Protein AF-A0A392N7Z5-F1 (afdb_monomer)

Sequence (99 aa):
MDTIEVSNLNRQFLFRQSHVGQSKAKVARDAVLKFRPKINITSYHANVKDPDFNVDFFKQFNVVLNGLDNLDARRHVNRLCLAADVPLVESGTTGFLGQ

Structure (mmCIF, N/CA/C/O backbone):
data_AF-A0A392N7Z5-F1
#
_entry.id   AF-A0A392N7Z5-F1
#
loop_
_atom_site.group_PDB
_atom_site.id
_atom_site.type_symbol
_atom_site.label_atom_id
_atom_site.label_alt_id
_atom_site.label_comp_id
_atom_site.label_asym_id
_atom_site.label_entity_id
_atom_site.label_seq_id
_atom_site.pdbx_PDB_ins_code
_atom_si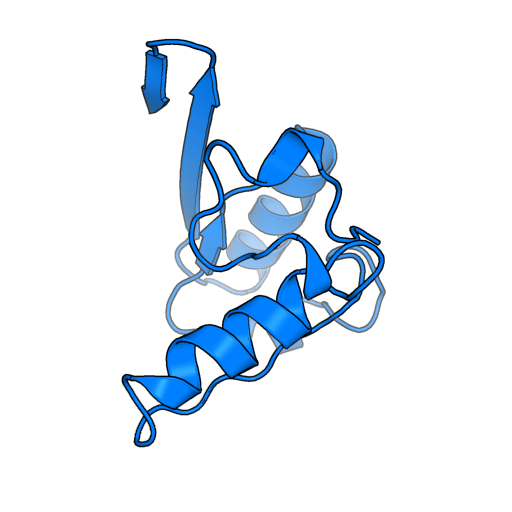te.Cartn_x
_atom_site.Cartn_y
_atom_site.Cartn_z
_atom_site.occupancy
_atom_site.B_iso_or_equiv
_atom_site.auth_seq_id
_atom_site.auth_comp_id
_atom_site.auth_asym_id
_atom_site.auth_atom_id
_atom_site.pdbx_PDB_model_num
ATOM 1 N N . MET A 1 1 ? 10.018 -2.291 8.990 1.00 79.69 1 MET A N 1
ATOM 2 C CA . MET A 1 1 ? 8.676 -2.087 8.403 1.00 79.69 1 MET A CA 1
ATOM 3 C C . MET A 1 1 ? 7.779 -1.391 9.401 1.00 79.69 1 MET A C 1
ATOM 5 O O . MET A 1 1 ? 7.958 -1.592 10.594 1.00 79.69 1 MET A O 1
ATOM 9 N N . ASP A 1 2 ? 6.859 -0.581 8.895 1.00 88.75 2 ASP A N 1
ATOM 10 C CA . ASP A 1 2 ? 6.184 0.474 9.648 1.00 88.75 2 ASP A CA 1
ATOM 11 C C . ASP A 1 2 ? 5.072 -0.044 10.587 1.00 88.75 2 ASP A C 1
ATOM 13 O O . ASP A 1 2 ? 4.236 -0.876 10.214 1.00 88.75 2 ASP A O 1
ATOM 17 N N . THR A 1 3 ? 5.064 0.461 11.818 1.00 95.62 3 THR A N 1
ATOM 18 C CA . THR A 1 3 ? 4.081 0.155 12.868 1.00 95.62 3 THR A CA 1
ATOM 19 C C . THR A 1 3 ? 3.337 1.419 13.263 1.00 95.62 3 THR A C 1
ATOM 21 O O . THR A 1 3 ? 3.835 2.525 13.099 1.00 95.62 3 THR A O 1
ATOM 24 N N . ILE A 1 4 ? 2.125 1.275 13.783 1.00 97.50 4 ILE A N 1
ATOM 25 C CA . ILE A 1 4 ? 1.302 2.424 14.163 1.00 97.50 4 ILE A CA 1
ATOM 26 C C . ILE A 1 4 ? 1.936 3.152 15.350 1.00 97.50 4 ILE A C 1
ATOM 28 O O . ILE A 1 4 ? 2.140 2.564 16.411 1.00 97.50 4 ILE A O 1
ATOM 32 N N . GLU A 1 5 ? 2.157 4.451 15.188 1.00 97.12 5 GLU A N 1
ATOM 33 C CA . GLU A 1 5 ? 2.597 5.362 16.240 1.00 97.12 5 GLU A CA 1
ATOM 34 C C . GLU A 1 5 ? 1.489 6.353 16.610 1.00 97.12 5 GLU A C 1
ATOM 36 O O . GLU A 1 5 ? 0.612 6.676 15.805 1.00 97.12 5 GLU A O 1
ATOM 41 N N . VAL A 1 6 ? 1.565 6.916 17.819 1.00 96.38 6 VAL A N 1
ATOM 42 C CA . VAL A 1 6 ? 0.627 7.956 18.286 1.00 96.38 6 VAL A CA 1
ATOM 43 C C . VAL A 1 6 ? 0.621 9.166 17.342 1.00 96.38 6 VAL A C 1
ATOM 45 O O . VAL A 1 6 ? -0.437 9.711 17.029 1.00 96.38 6 VAL A O 1
ATOM 48 N N . SER A 1 7 ? 1.792 9.530 16.809 1.00 96.50 7 SER A N 1
ATOM 49 C CA . SER A 1 7 ? 1.988 10.626 15.850 1.00 96.50 7 SER A CA 1
ATOM 50 C C . SER A 1 7 ? 1.199 10.455 14.543 1.00 96.50 7 SER A C 1
ATOM 52 O O . SER A 1 7 ? 1.028 11.416 13.792 1.00 96.50 7 SER A O 1
ATOM 54 N N . ASN A 1 8 ? 0.736 9.240 14.232 1.00 96.00 8 ASN A N 1
ATOM 55 C CA . ASN A 1 8 ? -0.017 8.938 13.020 1.00 96.00 8 ASN A CA 1
ATOM 56 C C . ASN A 1 8 ? -1.521 9.208 13.170 1.00 96.00 8 ASN A C 1
ATOM 58 O O . ASN A 1 8 ? -2.209 9.434 12.171 1.00 96.00 8 ASN A O 1
ATOM 62 N N . LEU A 1 9 ? -2.039 9.196 14.400 1.00 96.62 9 LEU A N 1
ATOM 63 C CA . LEU A 1 9 ? -3.479 9.180 14.674 1.00 96.62 9 LEU A CA 1
ATOM 64 C C . LEU A 1 9 ? -4.198 10.480 14.286 1.00 96.62 9 LEU A C 1
ATOM 66 O O . LEU A 1 9 ? -5.410 10.469 14.101 1.00 96.62 9 L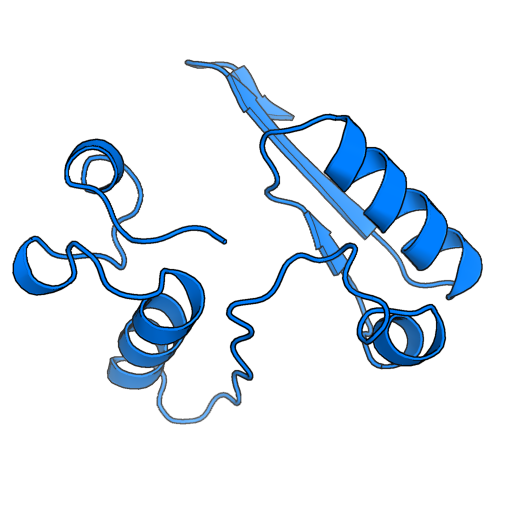EU A O 1
ATOM 70 N N . ASN A 1 10 ? -3.467 11.581 14.103 1.00 96.38 10 ASN A N 1
ATOM 71 C CA . ASN A 1 10 ? -4.033 12.863 13.679 1.00 96.38 10 ASN A CA 1
ATOM 72 C C . ASN A 1 10 ? -4.459 12.901 12.199 1.00 96.38 10 ASN A C 1
ATOM 74 O O . ASN A 1 10 ? -5.194 13.803 11.811 1.00 96.38 10 ASN A O 1
ATOM 78 N N . ARG A 1 11 ? -3.970 11.972 11.363 1.00 96.19 11 ARG A N 1
ATOM 79 C CA . ARG A 1 11 ? -4.206 11.981 9.904 1.00 96.19 11 ARG A CA 1
ATOM 80 C C . ARG A 1 11 ? -4.476 10.609 9.288 1.00 96.19 11 ARG A C 1
ATOM 82 O O . ARG A 1 11 ? -5.053 10.525 8.211 1.00 96.19 11 ARG A O 1
ATOM 89 N N . GLN A 1 12 ? -4.100 9.521 9.960 1.00 96.94 12 GLN A N 1
ATOM 90 C CA . GLN A 1 12 ? -4.323 8.149 9.493 1.00 96.94 12 GLN A CA 1
ATOM 91 C C . GLN A 1 12 ? -5.555 7.556 10.194 1.00 96.94 12 GLN A C 1
ATOM 93 O O . GLN A 1 12 ? -5.456 6.738 11.107 1.00 96.94 12 GLN A O 1
ATOM 98 N N . PHE A 1 13 ? -6.739 8.006 9.771 1.00 97.19 13 PHE A N 1
ATOM 99 C CA . PHE A 1 13 ? -8.023 7.805 10.464 1.00 97.19 13 PHE A CA 1
ATOM 100 C C . PHE A 1 13 ? -8.481 6.341 10.624 1.00 97.19 13 PHE A C 1
ATOM 102 O O . PHE A 1 13 ? -9.403 6.065 11.397 1.00 97.19 13 PHE A O 1
ATOM 109 N N . LEU A 1 14 ? -7.860 5.390 9.918 1.00 97.44 14 LEU A N 1
ATOM 110 C CA . LEU A 1 14 ? -8.117 3.955 10.092 1.00 97.44 14 LEU A CA 1
ATOM 111 C C . LEU A 1 14 ? -7.572 3.418 11.427 1.00 97.44 14 LEU A C 1
ATOM 113 O O . LEU A 1 14 ? -7.970 2.342 11.874 1.00 97.44 14 LEU A O 1
ATOM 117 N N . PHE A 1 15 ? -6.680 4.159 12.087 1.00 98.00 15 PHE A N 1
ATOM 118 C CA . PHE A 1 15 ? -5.998 3.719 13.299 1.00 98.00 15 PHE A CA 1
ATOM 119 C C . PHE A 1 15 ? -6.626 4.304 14.571 1.00 98.00 15 PHE A C 1
ATOM 121 O O . PHE A 1 15 ? -7.367 5.288 14.548 1.00 98.00 15 PHE A O 1
ATOM 128 N N . ARG A 1 16 ? -6.389 3.638 15.703 1.00 97.69 16 ARG A N 1
ATOM 129 C CA . ARG A 1 16 ? -6.877 4.011 17.039 1.00 97.69 16 ARG A CA 1
ATOM 130 C C . ARG A 1 16 ? -5.726 3.877 18.026 1.00 97.69 16 ARG A C 1
ATOM 132 O O . ARG A 1 16 ? -4.772 3.155 17.747 1.00 97.69 16 ARG A O 1
ATOM 139 N N . GLN A 1 17 ? -5.852 4.502 19.194 1.00 97.25 17 GLN A N 1
ATOM 140 C CA . GLN A 1 17 ? -4.843 4.411 20.254 1.00 97.25 17 GLN A CA 1
ATOM 141 C C . GLN A 1 17 ? -4.538 2.956 20.650 1.00 97.25 17 GLN A C 1
ATOM 143 O O . GLN A 1 17 ? -3.385 2.606 20.872 1.00 97.25 17 GLN A O 1
ATOM 148 N N . SER A 1 18 ? -5.549 2.083 20.660 1.00 97.62 18 SER A N 1
ATOM 149 C CA . SER A 1 18 ? -5.391 0.650 20.949 1.00 97.62 18 SER A CA 1
ATOM 150 C C . SER A 1 18 ? -4.596 -0.128 19.891 1.00 97.62 18 SER A C 1
ATOM 152 O O . SER A 1 18 ? -4.210 -1.268 20.135 1.00 97.62 18 SER A O 1
ATOM 154 N N . HIS A 1 19 ? -4.365 0.453 18.711 1.00 98.12 19 HIS A N 1
ATOM 155 C CA . HIS A 1 19 ? -3.614 -0.178 17.627 1.00 98.12 19 HIS A CA 1
ATOM 156 C C . HIS A 1 19 ? -2.123 0.195 17.626 1.00 98.12 19 HIS A C 1
ATOM 158 O O . HIS A 1 19 ? -1.386 -0.310 16.784 1.00 98.12 19 HIS A O 1
ATOM 164 N N . VAL A 1 20 ? -1.664 1.069 18.528 1.00 97.69 20 VAL A N 1
ATOM 165 C CA . VAL A 1 20 ? -0.253 1.486 18.603 1.00 97.69 20 VAL A CA 1
ATOM 166 C C . VAL A 1 20 ? 0.663 0.266 18.776 1.00 97.69 20 VAL A C 1
ATOM 168 O O . VAL A 1 20 ? 0.364 -0.643 19.546 1.00 97.69 20 VAL A O 1
ATOM 171 N N . GLY A 1 21 ? 1.758 0.229 18.013 1.00 97.19 21 GLY A N 1
ATOM 172 C CA . GLY A 1 21 ? 2.700 -0.895 17.942 1.00 97.19 21 GLY A CA 1
ATOM 173 C C . GLY A 1 21 ? 2.292 -2.019 16.981 1.00 97.19 21 GLY A C 1
ATOM 174 O O . GLY A 1 21 ? 3.112 -2.877 16.664 1.00 97.19 21 GLY A O 1
ATOM 175 N N . GLN A 1 22 ? 1.059 -2.020 16.467 1.00 97.81 22 GLN A N 1
ATOM 176 C CA . GLN A 1 22 ? 0.615 -3.017 15.491 1.00 97.81 22 GLN A CA 1
ATOM 177 C C . GLN A 1 22 ? 0.990 -2.624 14.055 1.00 97.81 22 GLN A C 1
ATOM 179 O O . GLN A 1 22 ? 1.267 -1.465 13.741 1.00 97.81 22 GLN A O 1
ATOM 184 N N . SER A 1 23 ? 0.961 -3.608 13.157 1.00 97.94 23 SER A N 1
ATOM 185 C CA . SER A 1 23 ? 1.152 -3.421 11.716 1.00 97.94 23 SER A CA 1
ATOM 186 C C . SER A 1 23 ? 0.132 -2.452 11.117 1.00 97.94 23 SER A C 1
ATOM 188 O O . SER A 1 23 ? -1.073 -2.712 11.183 1.00 97.94 23 SER A O 1
ATOM 190 N N . LYS A 1 24 ? 0.602 -1.400 10.431 1.00 97.62 24 LYS A N 1
ATOM 191 C CA . LYS A 1 24 ? -0.282 -0.500 9.667 1.00 97.62 24 LYS A CA 1
ATOM 192 C C . LYS A 1 24 ? -1.080 -1.262 8.613 1.00 97.62 24 LYS A C 1
ATOM 194 O O . LYS A 1 24 ? -2.292 -1.089 8.527 1.00 97.62 24 LYS A O 1
ATOM 199 N N . ALA A 1 25 ? -0.419 -2.140 7.857 1.00 97.62 25 ALA A N 1
ATOM 200 C CA . ALA A 1 25 ? -1.041 -2.897 6.774 1.00 97.62 25 ALA A CA 1
ATOM 201 C C . ALA A 1 25 ? -2.158 -3.824 7.283 1.00 97.62 25 ALA A C 1
ATOM 203 O O . ALA A 1 25 ? -3.268 -3.810 6.749 1.00 97.62 25 ALA A O 1
ATOM 204 N N . LYS A 1 26 ? -1.890 -4.592 8.349 1.00 97.69 26 LYS A N 1
ATOM 205 C CA . LYS A 1 26 ? -2.874 -5.524 8.921 1.00 97.69 26 LYS A CA 1
ATOM 206 C C . LYS A 1 26 ? -4.068 -4.787 9.526 1.00 97.69 26 LYS A C 1
ATOM 208 O O . LYS A 1 26 ? -5.211 -5.131 9.242 1.00 97.69 26 LYS A O 1
ATOM 213 N N . VAL A 1 27 ? -3.815 -3.746 10.321 1.00 98.12 27 VAL A N 1
ATOM 214 C CA . VAL A 1 27 ? -4.888 -2.979 10.968 1.00 98.12 27 VAL A CA 1
ATOM 215 C C . VAL A 1 27 ? -5.714 -2.208 9.941 1.00 98.12 27 VAL A C 1
ATOM 217 O O . VAL A 1 27 ? -6.931 -2.148 10.084 1.00 98.12 27 VAL A O 1
ATOM 220 N N . ALA A 1 28 ? -5.098 -1.654 8.891 1.00 97.81 28 ALA A N 1
ATOM 221 C CA . ALA A 1 28 ? -5.830 -0.980 7.819 1.00 97.81 28 ALA A CA 1
ATOM 222 C C . ALA A 1 28 ? -6.794 -1.945 7.118 1.00 97.81 28 ALA A C 1
ATOM 224 O O . ALA A 1 28 ? -7.973 -1.627 6.973 1.00 97.81 28 ALA A O 1
ATOM 225 N N . ARG A 1 29 ? -6.325 -3.150 6.764 1.00 97.75 29 ARG A N 1
ATOM 226 C CA . ARG A 1 29 ? -7.174 -4.221 6.227 1.00 97.75 29 ARG A CA 1
ATOM 227 C C . ARG A 1 29 ? -8.345 -4.521 7.160 1.00 97.75 29 ARG A C 1
ATOM 229 O O . ARG A 1 29 ? -9.495 -4.466 6.734 1.00 97.75 29 ARG A O 1
ATOM 236 N N . ASP A 1 30 ? -8.057 -4.816 8.426 1.00 97.50 30 ASP A N 1
ATOM 237 C CA . ASP A 1 30 ? -9.076 -5.216 9.400 1.00 97.50 30 ASP A CA 1
ATOM 238 C C . ASP A 1 30 ? -10.088 -4.083 9.652 1.00 97.50 30 ASP A C 1
ATOM 240 O O . ASP A 1 30 ? -11.283 -4.334 9.806 1.00 97.50 30 ASP A O 1
ATOM 244 N N . ALA A 1 31 ? -9.639 -2.824 9.647 1.00 97.69 31 ALA A N 1
ATOM 245 C CA . ALA A 1 31 ? -10.506 -1.657 9.756 1.00 97.69 31 ALA A CA 1
ATOM 246 C C . ALA A 1 31 ? -11.445 -1.529 8.551 1.00 97.69 31 ALA A C 1
ATOM 248 O O . ALA A 1 31 ? -12.637 -1.303 8.747 1.00 97.69 31 ALA A O 1
ATOM 249 N N . VAL A 1 32 ? -10.938 -1.711 7.327 1.00 97.81 32 VAL A N 1
ATOM 250 C CA . VAL A 1 32 ? -11.751 -1.630 6.105 1.00 97.81 32 VAL A CA 1
ATOM 251 C C . VAL A 1 32 ? -12.771 -2.768 6.031 1.00 97.81 32 VAL A C 1
ATOM 253 O O . VAL A 1 32 ? -13.948 -2.522 5.756 1.00 97.81 32 VAL A O 1
ATOM 256 N N . LEU A 1 33 ? -12.366 -4.000 6.347 1.00 97.94 33 LEU A N 1
ATOM 257 C CA . LEU A 1 33 ? -13.255 -5.164 6.297 1.00 97.94 33 LEU A CA 1
ATOM 258 C C . LEU A 1 33 ? -14.426 -5.075 7.289 1.00 97.94 33 LEU A C 1
ATOM 260 O O . LEU A 1 33 ? -15.485 -5.638 7.018 1.00 97.94 33 LEU A O 1
ATOM 264 N N . LYS A 1 34 ? -14.294 -4.316 8.388 1.00 96.50 34 LYS A N 1
ATOM 265 C CA . LYS A 1 34 ? -15.407 -4.067 9.325 1.00 96.50 34 LYS A CA 1
ATOM 266 C C . LYS A 1 34 ? -16.590 -3.348 8.677 1.00 96.50 34 LYS A C 1
ATOM 268 O O . LYS A 1 34 ? -17.726 -3.637 9.035 1.00 96.50 34 LYS A O 1
ATOM 273 N N . PHE A 1 35 ? -16.347 -2.417 7.752 1.00 95.50 35 PHE A N 1
ATOM 274 C CA . PHE A 1 35 ? -17.419 -1.657 7.092 1.00 95.50 35 PHE A CA 1
ATOM 275 C C . PHE A 1 35 ? -17.630 -2.040 5.618 1.00 95.50 35 PHE A C 1
ATOM 277 O O . PHE A 1 35 ? -18.671 -1.719 5.042 1.00 95.50 35 PHE A O 1
ATOM 284 N N . ARG A 1 36 ? -16.695 -2.772 4.998 1.00 96.81 36 ARG A N 1
ATOM 285 C CA . ARG A 1 36 ? -16.849 -3.404 3.675 1.00 96.81 36 ARG A CA 1
ATOM 286 C C . ARG A 1 36 ? -16.401 -4.874 3.724 1.00 96.81 36 ARG A C 1
ATOM 288 O O . ARG A 1 36 ? -15.313 -5.189 3.264 1.00 96.81 36 ARG A O 1
ATOM 295 N N . PRO A 1 37 ? -17.240 -5.806 4.206 1.00 95.88 37 PRO A N 1
ATOM 296 C CA . PRO A 1 37 ? -16.831 -7.203 4.395 1.00 95.88 37 PRO A CA 1
ATOM 297 C C . PRO A 1 37 ? -16.714 -8.021 3.098 1.00 95.88 37 PRO A C 1
ATOM 299 O O . PRO A 1 37 ? -16.148 -9.106 3.111 1.00 95.88 37 PRO A O 1
ATOM 302 N N . LYS A 1 38 ? -17.271 -7.539 1.978 1.00 97.50 38 LYS A N 1
ATOM 303 C CA . LYS A 1 38 ? -17.340 -8.289 0.708 1.00 97.50 38 LYS A CA 1
ATOM 304 C C . LYS A 1 38 ? -16.133 -8.092 -0.217 1.00 97.50 38 LYS A C 1
ATOM 306 O O . LYS A 1 38 ? -16.098 -8.704 -1.279 1.00 97.50 38 LYS A O 1
ATOM 311 N N . ILE A 1 39 ? -15.195 -7.212 0.129 1.00 97.38 39 ILE A N 1
ATOM 312 C CA . ILE A 1 39 ? -13.999 -6.980 -0.692 1.00 97.38 39 ILE A CA 1
ATOM 313 C C . ILE A 1 39 ? -12.854 -7.874 -0.223 1.00 97.38 39 ILE A C 1
ATOM 315 O O . ILE A 1 39 ? -12.784 -8.237 0.949 1.00 97.38 39 ILE A O 1
ATOM 319 N N . ASN A 1 40 ? -11.946 -8.203 -1.136 1.00 97.19 40 ASN A N 1
ATOM 320 C CA . ASN A 1 40 ? -10.750 -8.969 -0.816 1.00 97.19 40 ASN A CA 1
ATOM 321 C C . ASN A 1 40 ? -9.556 -8.027 -0.631 1.00 97.19 40 ASN A C 1
ATOM 323 O O . ASN A 1 40 ? -9.298 -7.186 -1.490 1.00 97.19 40 ASN A O 1
ATOM 327 N N . ILE A 1 41 ? -8.830 -8.165 0.479 1.00 97.81 41 ILE A N 1
ATOM 328 C CA . ILE A 1 41 ? -7.644 -7.356 0.773 1.00 97.81 41 ILE A CA 1
ATOM 329 C C . ILE A 1 41 ? -6.542 -8.267 1.314 1.00 97.81 41 ILE A C 1
ATOM 331 O O . ILE A 1 41 ? -6.662 -8.824 2.409 1.00 97.81 41 ILE A O 1
ATOM 335 N N . THR A 1 42 ? -5.427 -8.328 0.591 1.00 97.75 42 THR A N 1
ATOM 336 C CA . THR A 1 42 ? -4.189 -8.962 1.056 1.00 97.75 42 THR A CA 1
ATOM 337 C C . THR A 1 42 ? -3.245 -7.889 1.587 1.00 97.75 42 THR A C 1
ATOM 339 O O . THR A 1 42 ? -2.827 -7.000 0.851 1.00 97.75 42 THR A O 1
ATOM 342 N N . SER A 1 43 ? -2.923 -7.945 2.880 1.00 97.00 43 SER A N 1
ATOM 343 C CA . SER A 1 43 ? -2.018 -6.993 3.534 1.00 97.00 43 SER A CA 1
ATOM 344 C C . SER A 1 43 ? -0.624 -7.588 3.706 1.00 97.00 43 SER A C 1
ATOM 346 O O . SER A 1 43 ? -0.503 -8.666 4.288 1.00 97.00 43 SER A O 1
ATOM 348 N N . TYR A 1 44 ? 0.413 -6.844 3.326 1.00 96.69 44 TYR A N 1
ATOM 349 C CA . TYR A 1 44 ? 1.809 -7.229 3.536 1.00 96.69 44 TYR A CA 1
ATOM 350 C C . TYR A 1 44 ? 2.472 -6.301 4.560 1.00 96.69 44 TYR A C 1
ATOM 352 O O . TYR A 1 44 ? 2.488 -5.084 4.390 1.00 96.69 44 TYR A O 1
ATOM 360 N N . HIS A 1 45 ? 3.033 -6.868 5.634 1.00 95.81 45 HIS A N 1
ATOM 361 C CA . HIS A 1 45 ? 3.960 -6.157 6.528 1.00 95.81 45 HIS A CA 1
ATOM 362 C C . HIS A 1 45 ? 5.388 -6.489 6.099 1.00 95.81 45 HIS A C 1
ATOM 364 O O . HIS A 1 45 ? 6.091 -7.231 6.774 1.00 95.81 45 HIS A O 1
ATOM 370 N N . ALA A 1 46 ? 5.790 -5.982 4.941 1.00 94.56 46 ALA A N 1
ATOM 371 C CA . ALA A 1 46 ? 7.094 -6.244 4.345 1.00 94.56 46 ALA A CA 1
ATOM 372 C C . ALA A 1 46 ? 7.573 -5.027 3.540 1.00 94.56 46 ALA A C 1
ATOM 374 O O . ALA A 1 46 ? 6.772 -4.172 3.158 1.00 94.56 46 ALA A O 1
ATOM 375 N N . ASN A 1 47 ? 8.882 -4.904 3.347 1.00 94.81 47 ASN A N 1
ATOM 376 C CA . ASN A 1 47 ? 9.439 -3.794 2.590 1.00 94.81 47 ASN A CA 1
ATOM 377 C C . ASN A 1 47 ? 9.239 -4.085 1.103 1.00 94.81 47 ASN A C 1
ATOM 379 O O . ASN A 1 47 ? 9.553 -5.173 0.650 1.00 94.81 47 ASN A O 1
ATOM 383 N N . VAL A 1 48 ? 8.771 -3.114 0.318 1.00 94.69 48 VAL A N 1
ATOM 384 C CA . VAL A 1 48 ? 8.555 -3.304 -1.130 1.00 94.69 48 VAL A CA 1
ATOM 385 C C . VAL A 1 48 ? 9.836 -3.669 -1.895 1.00 94.69 48 VAL A C 1
ATOM 387 O O . VAL A 1 48 ? 9.762 -4.119 -3.026 1.00 94.69 48 VAL A O 1
ATOM 390 N N . LYS A 1 49 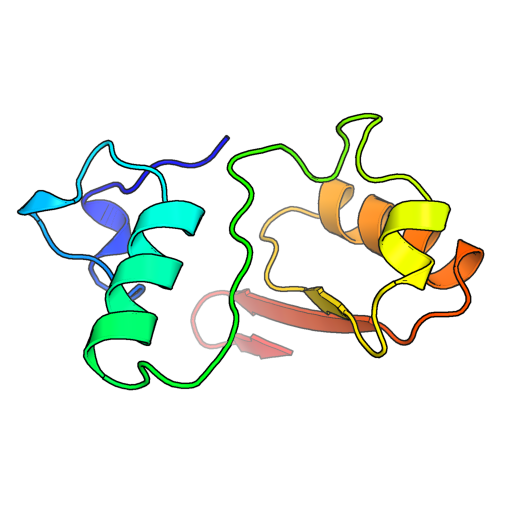? 11.009 -3.475 -1.279 1.00 94.50 49 LYS A N 1
ATOM 391 C CA . LYS A 1 49 ? 12.315 -3.885 -1.816 1.00 94.50 49 LYS A CA 1
ATOM 392 C C . LYS A 1 49 ? 12.705 -5.322 -1.477 1.00 94.50 49 LYS A C 1
ATOM 394 O O . LYS A 1 49 ? 13.781 -5.755 -1.886 1.00 94.50 49 LYS A O 1
ATOM 399 N N . ASP A 1 50 ? 11.893 -6.025 -0.694 1.00 96.00 50 ASP A N 1
ATOM 400 C CA . ASP A 1 50 ? 12.144 -7.425 -0.381 1.00 96.00 50 ASP A CA 1
ATOM 401 C C . ASP A 1 50 ? 12.055 -8.255 -1.681 1.00 96.00 50 ASP A C 1
ATOM 403 O O . ASP A 1 50 ? 11.212 -7.958 -2.533 1.00 96.00 50 ASP A O 1
ATOM 407 N N . PRO A 1 51 ? 12.902 -9.288 -1.865 1.00 94.19 51 PRO A N 1
ATOM 408 C CA . PRO A 1 51 ? 12.990 -10.042 -3.125 1.00 94.19 51 PRO A CA 1
ATOM 409 C C . PRO A 1 51 ? 11.678 -10.689 -3.591 1.00 94.19 51 PRO A C 1
ATOM 411 O O . PRO A 1 51 ? 11.517 -10.967 -4.781 1.00 94.19 51 PRO A O 1
ATOM 414 N N . ASP A 1 52 ? 10.747 -10.912 -2.664 1.00 95.00 52 ASP A N 1
ATOM 415 C CA . ASP A 1 52 ? 9.421 -11.467 -2.938 1.00 95.00 52 ASP A CA 1
ATOM 416 C C . ASP A 1 52 ? 8.557 -10.522 -3.798 1.00 95.00 52 ASP A C 1
ATOM 418 O O . ASP A 1 52 ? 7.689 -10.979 -4.541 1.00 95.00 52 ASP A O 1
ATOM 422 N N . PHE A 1 53 ? 8.815 -9.208 -3.761 1.00 96.81 53 PHE A N 1
ATOM 423 C CA . PHE A 1 53 ? 8.100 -8.190 -4.541 1.00 96.81 53 PHE A CA 1
ATOM 424 C C . PHE A 1 53 ? 8.811 -7.882 -5.861 1.00 96.81 53 PHE A C 1
ATOM 426 O O . PHE A 1 53 ? 9.177 -6.747 -6.163 1.00 96.81 53 PHE A O 1
ATOM 433 N N . ASN A 1 54 ? 9.030 -8.920 -6.657 1.00 97.19 54 ASN A N 1
ATOM 434 C CA . ASN A 1 54 ? 9.691 -8.822 -7.955 1.00 97.19 54 ASN A CA 1
ATOM 435 C C . ASN A 1 54 ? 8.719 -8.444 -9.094 1.00 97.19 54 ASN A C 1
ATOM 437 O O . ASN A 1 54 ? 7.528 -8.224 -8.892 1.00 97.19 54 ASN A O 1
ATOM 441 N N . VAL A 1 55 ? 9.223 -8.382 -10.329 1.00 97.88 55 VAL A N 1
ATOM 442 C CA . VAL A 1 55 ? 8.425 -8.021 -11.516 1.00 97.88 55 VAL A CA 1
ATOM 443 C C . VAL A 1 55 ? 7.190 -8.914 -11.691 1.00 97.88 55 VAL A C 1
ATOM 445 O O . VAL A 1 55 ? 6.126 -8.413 -12.048 1.00 97.88 55 VAL A O 1
ATOM 448 N N . ASP A 1 56 ? 7.294 -10.214 -11.413 1.00 98.25 56 ASP A N 1
ATOM 449 C CA . ASP A 1 56 ? 6.170 -11.138 -11.583 1.00 98.25 56 ASP A CA 1
ATOM 450 C C . ASP A 1 56 ? 5.087 -10.939 -10.520 1.00 98.25 56 ASP A C 1
ATOM 452 O O . ASP A 1 56 ? 3.908 -11.111 -10.824 1.00 98.25 56 ASP A O 1
ATOM 456 N N . PHE A 1 57 ? 5.453 -10.487 -9.317 1.00 98.25 57 PHE A N 1
ATOM 457 C CA . PHE A 1 57 ? 4.483 -9.994 -8.339 1.00 98.25 57 PHE A CA 1
ATOM 458 C C . PHE A 1 57 ? 3.733 -8.772 -8.885 1.00 98.25 57 PHE A C 1
ATOM 460 O O . PHE A 1 57 ? 2.506 -8.732 -8.857 1.00 98.25 57 PHE A O 1
ATOM 467 N N . PHE A 1 58 ? 4.451 -7.793 -9.444 1.00 98.25 58 PHE A N 1
ATOM 468 C CA . PHE A 1 58 ? 3.838 -6.566 -9.963 1.00 98.25 58 PHE A CA 1
ATOM 469 C C . PHE A 1 58 ? 2.904 -6.811 -11.160 1.00 98.25 58 PHE A C 1
ATOM 471 O O . PHE A 1 58 ? 1.865 -6.161 -11.248 1.00 98.25 58 PHE A O 1
ATOM 478 N N . LYS A 1 59 ? 3.191 -7.797 -12.020 1.00 98.25 59 LYS A N 1
ATOM 479 C CA . LYS A 1 59 ? 2.316 -8.200 -13.143 1.00 98.25 59 LYS A CA 1
ATOM 480 C C . LYS A 1 59 ? 0.926 -8.693 -12.723 1.00 98.25 59 LYS A C 1
ATOM 482 O O . LYS A 1 59 ? 0.036 -8.792 -13.562 1.00 98.25 59 LYS A O 1
ATOM 487 N N . GLN A 1 60 ? 0.725 -9.030 -11.449 1.00 98.12 60 GLN A N 1
ATOM 488 C CA . GLN A 1 60 ? -0.571 -9.489 -10.938 1.00 98.12 60 GLN A CA 1
ATOM 489 C C . GLN A 1 60 ? -1.588 -8.348 -10.783 1.00 98.12 60 GLN A C 1
ATOM 491 O O . GLN A 1 60 ? -2.775 -8.612 -10.589 1.00 98.12 60 GLN A O 1
ATOM 496 N N . PHE A 1 61 ? -1.145 -7.089 -10.842 1.00 98.31 61 PHE A N 1
ATOM 497 C CA . PHE A 1 61 ? -1.988 -5.922 -10.603 1.00 98.31 61 PHE A CA 1
ATOM 498 C C . PHE A 1 61 ? -2.382 -5.229 -11.905 1.00 98.31 61 PHE A C 1
ATOM 500 O O . PHE A 1 61 ? -1.589 -5.102 -12.830 1.00 98.31 61 PHE A O 1
ATOM 507 N N . ASN A 1 62 ? -3.610 -4.707 -11.953 1.00 98.44 62 ASN A N 1
ATOM 508 C CA . ASN A 1 62 ? -4.054 -3.863 -13.066 1.00 98.44 62 ASN A CA 1
ATOM 509 C C . ASN A 1 62 ? -3.529 -2.424 -12.960 1.00 98.44 62 ASN A C 1
ATOM 511 O O . ASN A 1 62 ? -3.414 -1.738 -13.968 1.00 98.44 62 ASN A O 1
ATOM 515 N N . VAL A 1 63 ? -3.270 -1.955 -11.738 1.00 98.31 63 VAL A N 1
ATOM 516 C CA . VAL A 1 63 ? -2.772 -0.611 -11.435 1.00 98.31 63 VAL A CA 1
ATOM 517 C C . VAL A 1 63 ? -2.057 -0.628 -10.089 1.00 98.31 63 VAL A C 1
ATOM 519 O O . VAL A 1 63 ? -2.462 -1.350 -9.175 1.00 98.31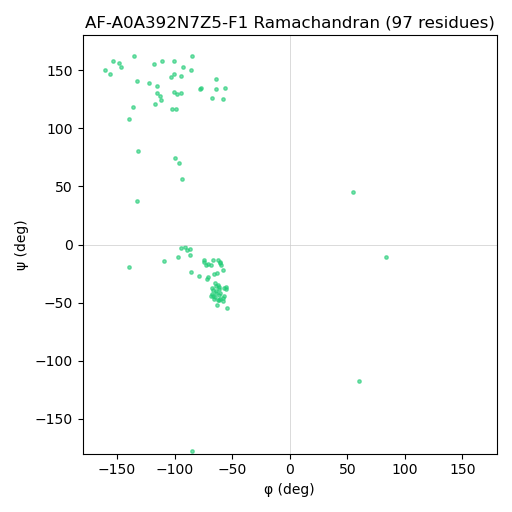 63 VAL A O 1
ATOM 522 N N . VAL A 1 64 ? -1.021 0.195 -9.953 1.00 98.38 64 VAL A N 1
ATOM 523 C CA . VAL A 1 64 ? -0.313 0.432 -8.691 1.00 98.38 64 VAL A CA 1
ATOM 524 C C . VAL A 1 64 ? -0.507 1.887 -8.270 1.00 98.38 64 VAL A C 1
ATOM 526 O O . VAL A 1 64 ? -0.410 2.793 -9.093 1.00 98.38 64 VAL A O 1
ATOM 529 N N . LEU A 1 65 ? -0.787 2.116 -6.985 1.00 98.00 65 LEU A N 1
ATOM 530 C CA . LEU A 1 65 ? -0.942 3.450 -6.397 1.00 98.00 65 LEU A CA 1
ATOM 531 C C . LEU A 1 65 ? 0.151 3.668 -5.346 1.00 98.00 65 LEU A C 1
ATOM 533 O O . LEU A 1 65 ? 0.218 2.924 -4.365 1.00 98.00 65 LEU A O 1
ATOM 537 N N . ASN A 1 66 ? 0.984 4.691 -5.522 1.00 95.81 66 ASN A N 1
ATOM 538 C CA . ASN A 1 66 ? 2.044 5.029 -4.579 1.00 95.81 66 ASN A CA 1
ATOM 539 C C . ASN A 1 66 ? 1.597 6.101 -3.580 1.00 95.81 66 ASN A C 1
ATOM 541 O O . ASN A 1 66 ? 1.115 7.167 -3.953 1.00 95.81 66 ASN A O 1
ATOM 545 N N . GLY A 1 67 ? 1.839 5.825 -2.297 1.00 93.81 67 GLY A N 1
ATOM 546 C CA . GLY A 1 67 ? 1.699 6.769 -1.182 1.00 93.81 67 GLY A CA 1
ATOM 547 C C . GLY A 1 67 ? 2.921 6.738 -0.262 1.00 93.81 67 GLY A C 1
ATOM 548 O O . GLY A 1 67 ? 2.784 6.765 0.959 1.00 93.81 67 GLY A O 1
ATOM 549 N N . LEU A 1 68 ? 4.112 6.574 -0.847 1.00 93.81 68 LEU A N 1
ATOM 550 C CA . LEU A 1 68 ? 5.382 6.417 -0.131 1.00 93.81 68 LEU A CA 1
ATOM 551 C C . LEU A 1 68 ? 5.997 7.777 0.207 1.00 93.81 68 LEU A C 1
ATOM 553 O O . LEU A 1 68 ? 5.847 8.737 -0.543 1.00 93.81 68 LEU A O 1
ATOM 557 N N . ASP A 1 69 ? 6.753 7.863 1.294 1.00 90.94 69 ASP A N 1
ATOM 558 C CA . ASP A 1 69 ? 7.351 9.107 1.800 1.00 90.94 69 ASP A CA 1
ATOM 559 C C . ASP A 1 69 ? 8.814 9.336 1.383 1.00 90.94 69 ASP A C 1
ATOM 561 O O . ASP A 1 69 ? 9.336 10.437 1.548 1.00 90.94 69 ASP A O 1
AT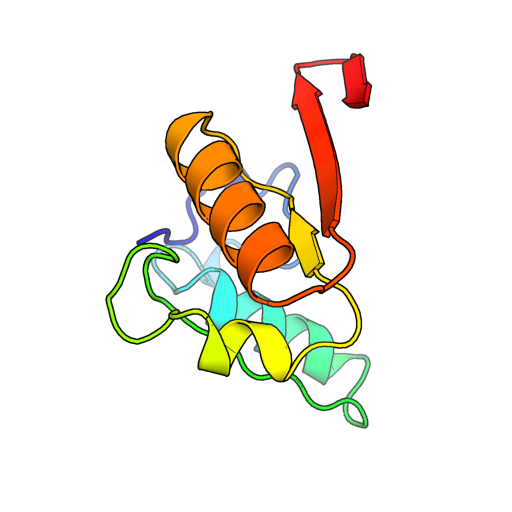OM 565 N N . ASN A 1 70 ? 9.479 8.327 0.814 1.00 90.94 70 ASN A N 1
ATOM 566 C CA . ASN A 1 70 ? 10.896 8.392 0.470 1.00 90.94 70 ASN A CA 1
ATOM 567 C C . ASN A 1 70 ? 11.155 8.138 -1.021 1.00 90.94 70 ASN A C 1
ATOM 569 O O . ASN A 1 70 ? 10.579 7.246 -1.649 1.00 90.94 70 ASN A O 1
ATOM 573 N N . LEU A 1 71 ? 12.077 8.924 -1.582 1.00 93.56 71 LEU A N 1
ATOM 574 C CA . LEU A 1 71 ? 12.399 8.922 -3.010 1.00 93.56 71 LEU A CA 1
ATOM 575 C C . LEU A 1 71 ? 12.951 7.579 -3.499 1.00 93.56 71 LEU A C 1
ATOM 577 O O . LEU A 1 71 ? 12.686 7.178 -4.630 1.00 93.56 71 LEU A O 1
ATOM 581 N N . ASP A 1 72 ? 13.723 6.890 -2.661 1.00 95.69 72 ASP A N 1
ATOM 582 C CA . ASP A 1 72 ? 14.372 5.639 -3.043 1.00 95.69 72 ASP A CA 1
ATOM 583 C C . ASP A 1 72 ? 13.350 4.509 -3.252 1.00 95.69 72 ASP A C 1
ATOM 585 O O . ASP A 1 72 ? 13.389 3.812 -4.265 1.00 95.69 72 ASP A O 1
ATOM 589 N N . ALA A 1 73 ? 12.367 4.369 -2.354 1.00 95.19 73 ALA A N 1
ATOM 590 C CA . ALA A 1 73 ? 11.279 3.410 -2.536 1.00 95.19 73 ALA A CA 1
ATOM 591 C C . ALA A 1 73 ? 10.369 3.782 -3.720 1.00 95.19 73 ALA A C 1
ATOM 593 O O . ALA A 1 73 ? 10.018 2.898 -4.499 1.00 95.19 73 ALA A O 1
ATOM 594 N N . ARG A 1 74 ? 10.071 5.075 -3.931 1.00 96.94 74 ARG A N 1
ATOM 595 C CA . ARG A 1 74 ? 9.318 5.530 -5.120 1.00 96.94 74 ARG A CA 1
ATOM 596 C C . ARG A 1 74 ? 10.017 5.136 -6.423 1.00 96.94 74 ARG A C 1
ATOM 598 O O . ARG A 1 74 ? 9.405 4.539 -7.305 1.00 96.94 74 ARG A O 1
ATOM 605 N N . ARG A 1 75 ? 11.327 5.394 -6.531 1.00 97.12 75 ARG A N 1
ATOM 606 C CA . ARG A 1 75 ? 12.139 5.008 -7.701 1.00 97.12 75 ARG A CA 1
ATOM 607 C C . ARG A 1 75 ? 12.176 3.497 -7.907 1.00 97.12 75 ARG A C 1
ATOM 609 O O . ARG A 1 75 ? 12.153 3.050 -9.051 1.00 97.12 75 ARG A O 1
ATOM 616 N N . HIS A 1 76 ? 12.245 2.725 -6.825 1.00 97.50 76 HIS A N 1
ATOM 617 C CA . HIS A 1 76 ? 12.216 1.268 -6.887 1.00 97.50 76 HIS A CA 1
ATOM 61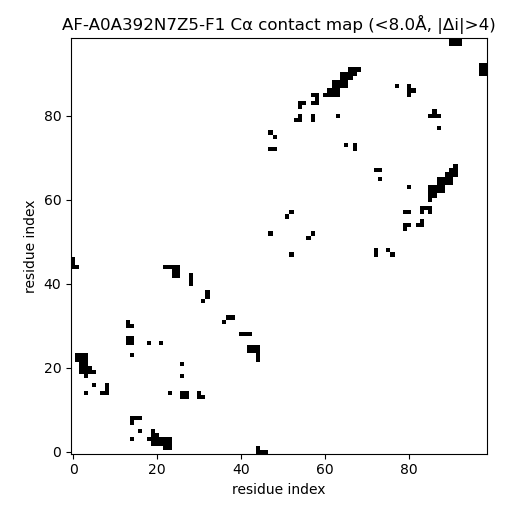8 C C . HIS A 1 76 ? 10.890 0.753 -7.466 1.00 97.50 76 HIS A C 1
ATOM 620 O O . HIS A 1 76 ? 10.910 0.034 -8.463 1.00 97.50 76 HIS A O 1
ATOM 626 N N . VAL A 1 77 ? 9.753 1.201 -6.921 1.00 97.75 77 VAL A N 1
ATOM 627 C CA . VAL A 1 77 ? 8.420 0.823 -7.420 1.00 97.75 77 VAL A CA 1
ATOM 628 C C . VAL A 1 77 ? 8.222 1.254 -8.872 1.00 97.75 77 VAL A C 1
ATOM 630 O O . VAL A 1 77 ? 7.740 0.463 -9.677 1.00 97.75 77 VAL A O 1
ATOM 633 N N . ASN A 1 78 ? 8.661 2.461 -9.240 1.00 98.06 78 ASN A N 1
ATOM 634 C CA . ASN A 1 78 ? 8.588 2.939 -10.620 1.00 98.06 78 ASN A CA 1
ATOM 635 C C . ASN A 1 78 ? 9.321 2.009 -11.601 1.00 98.06 78 ASN A C 1
ATOM 637 O O . ASN A 1 78 ? 8.780 1.668 -12.648 1.00 98.06 78 ASN A O 1
ATOM 641 N N . ARG A 1 79 ? 10.533 1.550 -11.259 1.00 98.12 79 ARG A N 1
ATOM 642 C CA . ARG A 1 79 ? 11.283 0.606 -12.107 1.00 98.12 79 ARG A CA 1
ATOM 643 C C . ARG A 1 79 ? 10.569 -0.737 -12.244 1.00 98.12 79 ARG A C 1
ATOM 645 O O . ARG A 1 79 ? 10.561 -1.291 -13.338 1.00 98.12 79 ARG A O 1
ATOM 652 N N . LEU A 1 80 ? 9.977 -1.244 -11.164 1.00 98.12 80 LEU A N 1
ATOM 653 C CA . LEU A 1 80 ? 9.228 -2.500 -11.198 1.00 98.12 80 LEU A CA 1
ATOM 654 C C . LEU A 1 80 ? 7.952 -2.382 -12.033 1.00 98.12 80 LEU A C 1
ATOM 656 O O . LEU A 1 80 ? 7.697 -3.260 -12.846 1.00 98.12 80 LEU A O 1
ATOM 660 N N . CYS A 1 81 ? 7.203 -1.284 -11.902 1.00 98.38 81 CYS A N 1
ATOM 661 C CA . CYS A 1 81 ? 6.002 -1.039 -12.704 1.00 98.38 81 CYS A CA 1
ATOM 662 C C . CYS A 1 81 ? 6.336 -0.901 -14.196 1.00 98.38 81 CYS A C 1
ATOM 664 O O . CYS A 1 81 ? 5.663 -1.507 -15.024 1.00 98.38 81 CYS A O 1
ATOM 666 N N . LEU A 1 82 ? 7.422 -0.190 -14.537 1.00 98.31 82 LEU A N 1
ATOM 667 C CA . LEU A 1 82 ? 7.923 -0.107 -15.914 1.00 98.31 82 LEU A CA 1
ATOM 668 C C . LEU A 1 82 ? 8.325 -1.481 -16.467 1.00 98.31 82 LEU A C 1
ATOM 670 O O . LEU A 1 82 ? 8.000 -1.801 -17.603 1.00 98.31 82 LEU A O 1
ATOM 674 N N . ALA A 1 83 ? 9.020 -2.302 -15.675 1.00 98.25 83 ALA A N 1
ATOM 675 C CA . ALA A 1 83 ? 9.427 -3.646 -16.091 1.00 98.25 83 ALA A CA 1
ATOM 676 C C . ALA A 1 83 ? 8.250 -4.635 -16.186 1.00 98.25 83 ALA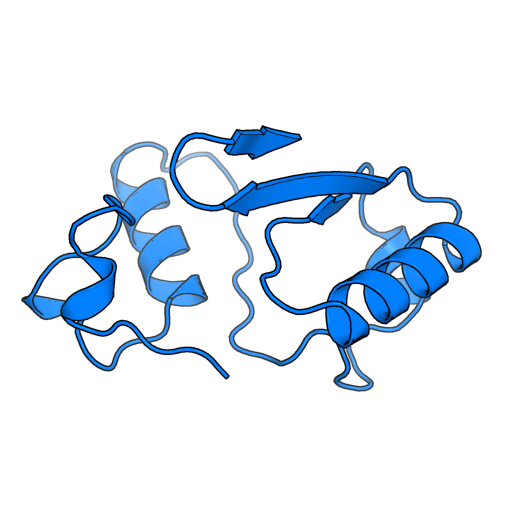 A C 1
ATOM 678 O O . ALA A 1 83 ? 8.313 -5.592 -16.956 1.00 98.25 83 ALA A O 1
ATOM 679 N N . ALA A 1 84 ? 7.197 -4.423 -15.395 1.00 98.31 84 ALA A N 1
ATOM 680 C CA . ALA A 1 84 ? 5.986 -5.237 -15.388 1.00 98.31 84 ALA A CA 1
ATOM 681 C C . ALA A 1 84 ? 4.945 -4.796 -16.430 1.00 98.31 84 ALA A C 1
ATOM 683 O O . ALA A 1 84 ? 3.971 -5.518 -16.616 1.00 98.31 84 ALA A O 1
ATOM 684 N N . ASP A 1 85 ? 5.147 -3.647 -17.086 1.00 98.25 85 ASP A N 1
ATOM 685 C CA . ASP A 1 85 ? 4.162 -2.982 -17.951 1.00 98.25 85 ASP A CA 1
ATOM 686 C C . ASP A 1 85 ? 2.819 -2.725 -17.238 1.00 98.25 85 ASP A C 1
ATOM 688 O O . ASP A 1 85 ? 1.734 -2.992 -17.751 1.00 98.25 85 ASP A O 1
ATOM 692 N N . VAL A 1 86 ? 2.896 -2.226 -15.998 1.00 98.62 86 VAL A N 1
ATOM 693 C CA . VAL A 1 86 ? 1.727 -1.925 -15.158 1.00 98.62 86 VAL A CA 1
ATOM 694 C C . VAL A 1 86 ? 1.653 -0.422 -14.895 1.00 98.62 86 VAL A C 1
ATOM 696 O O . VAL A 1 86 ? 2.648 0.170 -14.464 1.00 98.62 86 VAL A O 1
ATOM 699 N N . PRO A 1 87 ? 0.491 0.227 -15.107 1.00 98.50 87 PRO A N 1
ATOM 700 C CA . PRO A 1 87 ? 0.352 1.653 -14.859 1.00 98.50 87 PRO A CA 1
ATOM 701 C C . PRO A 1 87 ? 0.536 1.977 -13.372 1.00 98.50 87 PRO A C 1
ATOM 703 O O . PRO A 1 87 ? -0.057 1.348 -12.491 1.00 98.50 87 PRO A O 1
ATOM 706 N N . LEU A 1 88 ? 1.338 3.009 -13.112 1.00 98.44 88 LEU A N 1
ATOM 707 C CA . LEU A 1 88 ? 1.621 3.541 -11.784 1.00 98.44 88 LEU A CA 1
ATOM 708 C C . LEU A 1 88 ? 1.019 4.942 -11.643 1.00 98.44 88 LEU A C 1
ATOM 710 O O . LEU A 1 88 ? 1.305 5.827 -12.446 1.00 98.44 88 LEU A O 1
ATOM 714 N N . VAL A 1 89 ? 0.236 5.153 -10.586 1.00 98.12 89 VAL A N 1
ATOM 715 C CA . VAL A 1 89 ? -0.202 6.480 -10.141 1.00 98.12 89 VAL A CA 1
ATOM 716 C C . VAL A 1 89 ? 0.638 6.874 -8.933 1.00 98.12 89 VAL A C 1
ATOM 718 O O . VAL A 1 89 ? 0.591 6.222 -7.890 1.00 98.12 89 VAL A O 1
ATOM 721 N N . GLU A 1 90 ? 1.421 7.936 -9.077 1.00 96.31 90 GLU A N 1
ATOM 722 C CA . GLU A 1 90 ? 2.263 8.478 -8.010 1.00 96.31 90 GLU A CA 1
ATOM 723 C C . GLU A 1 90 ? 1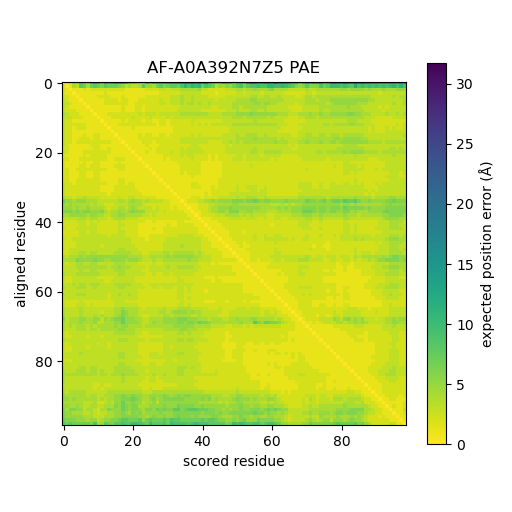.530 9.607 -7.284 1.00 96.31 90 GLU A C 1
ATOM 725 O O . GLU A 1 90 ? 0.789 10.361 -7.911 1.00 96.31 90 GLU A O 1
ATOM 730 N N . SER A 1 91 ? 1.740 9.728 -5.973 1.00 95.62 91 SER A N 1
ATOM 731 C CA . SER A 1 91 ? 1.191 10.835 -5.192 1.00 95.62 91 SER A CA 1
ATOM 732 C C . SER A 1 91 ? 2.126 11.241 -4.057 1.00 95.62 91 SER A C 1
ATOM 734 O O . SER A 1 91 ? 2.911 10.440 -3.538 1.00 95.62 91 SER A O 1
ATOM 736 N N . GLY A 1 92 ? 2.055 12.503 -3.643 1.00 93.50 92 GLY A N 1
ATOM 737 C CA . GLY A 1 92 ? 2.801 12.980 -2.486 1.00 93.50 92 GLY A CA 1
ATOM 738 C C . GLY A 1 92 ? 2.249 14.273 -1.909 1.00 93.50 92 GLY A C 1
ATOM 739 O O . GLY A 1 92 ? 1.716 15.113 -2.624 1.00 93.50 92 GLY A O 1
ATOM 740 N N . THR A 1 93 ? 2.418 14.452 -0.600 1.00 94.50 93 THR A N 1
ATOM 741 C CA . THR A 1 93 ? 1.955 15.645 0.122 1.00 94.50 93 THR A CA 1
ATOM 742 C C . THR A 1 93 ? 3.048 16.199 1.024 1.00 94.50 93 THR A C 1
ATOM 744 O O . THR A 1 93 ? 3.709 15.426 1.720 1.00 94.50 93 THR A O 1
ATOM 747 N N . THR A 1 94 ? 3.163 17.525 1.093 1.00 92.38 94 THR A N 1
ATOM 748 C CA . THR A 1 94 ? 4.049 18.235 2.025 1.00 92.38 94 THR A CA 1
ATOM 749 C C . THR A 1 94 ? 3.323 19.460 2.574 1.00 92.38 94 THR A C 1
ATOM 751 O O . THR A 1 94 ? 3.121 20.446 1.865 1.00 92.38 94 THR A O 1
ATOM 754 N N . GLY A 1 95 ? 2.928 19.418 3.849 1.00 93.25 95 GLY A N 1
ATOM 755 C CA . GLY A 1 95 ? 2.153 20.501 4.463 1.00 93.25 95 GLY A CA 1
ATOM 756 C C . GLY A 1 95 ? 0.820 20.715 3.739 1.00 93.25 95 GLY A C 1
ATOM 757 O O . GLY A 1 95 ? -0.006 19.809 3.701 1.00 93.25 95 GLY A O 1
ATOM 758 N N . PHE A 1 96 ? 0.628 21.903 3.161 1.00 95.62 96 PHE A N 1
ATOM 759 C CA . PHE A 1 96 ? -0.569 22.269 2.388 1.00 95.62 96 PHE A CA 1
ATOM 760 C C . PHE A 1 96 ? -0.457 21.981 0.881 1.00 95.62 96 PHE A C 1
ATOM 762 O O . PHE A 1 96 ? -1.400 22.246 0.142 1.00 95.62 96 PHE A O 1
ATOM 769 N N . LEU A 1 97 ? 0.689 21.476 0.413 1.00 96.75 97 LEU A N 1
ATOM 770 C CA . LEU A 1 97 ? 0.941 21.183 -0.997 1.00 96.75 97 LEU A CA 1
ATOM 771 C C . LEU A 1 97 ? 0.772 19.687 -1.276 1.00 96.75 97 LEU A C 1
ATOM 773 O O . LEU A 1 97 ? 1.112 18.847 -0.437 1.00 96.75 97 LEU A O 1
ATOM 777 N N . GLY A 1 98 ? 0.302 19.359 -2.478 1.00 93.69 98 GLY A N 1
ATOM 778 C CA . GLY A 1 98 ? 0.176 17.989 -2.959 1.00 93.69 98 GLY A CA 1
ATOM 779 C C . GLY A 1 98 ? 0.243 17.911 -4.480 1.00 93.69 98 GLY A C 1
ATOM 780 O O . GLY A 1 98 ? 0.009 18.909 -5.163 1.00 93.69 98 GLY A O 1
ATOM 781 N N . GLN A 1 99 ? 0.591 16.729 -4.977 1.00 87.62 99 GLN A N 1
ATOM 782 C CA . GLN A 1 99 ? 0.638 16.376 -6.394 1.00 87.62 99 GLN A CA 1
ATOM 783 C C . GLN A 1 99 ? 0.354 14.887 -6.577 1.00 87.62 99 GLN A C 1
ATOM 785 O O . GLN A 1 99 ? 0.644 14.114 -5.626 1.00 87.62 99 GLN A O 1
#

Foldseek 3Di:
DDADDPVCVVPLVLDDPVRGRHQPQVSSVVSVCVVVVPDDGDGDPDQCPPPVNALVVLLVDQEAEDPDDDPVSVVVVVVSCVSNVHHYHYKYDDDPDID

InterPro domains:
  IPR000594 THIF-type NAD/FAD binding fold [PF00899] (1-99)
  IPR035985 Ubiquitin-activating enzyme-like [SSF69572] (1-99)
  IPR045886 ThiF/MoeB/HesA family [PTHR10953] (1-99)

pLDDT: mean 96.39, std 2.65, range [79.69, 98.62]

Mean predicted aligned error: 2.85 Å

Solvent-accessible surface area (backbone atoms only — not comparable to full-atom values): 6150 Å² total; per-residue (Å²): 121,74,52,34,50,78,88,43,54,87,77,45,77,70,55,55,83,93,44,52,73,36,50,46,40,56,46,44,45,57,49,48,38,73,82,44,70,88,64,88,78,89,63,66,92,64,58,76,84,41,82,83,57,37,45,73,54,49,53,75,44,85,62,47,78,45,82,64,93,49,70,67,61,50,53,50,51,51,54,37,27,64,73,33,77,28,56,71,48,76,41,51,76,58,94,96,46,71,87

Radius of gyration: 14.81 Å; Cα cont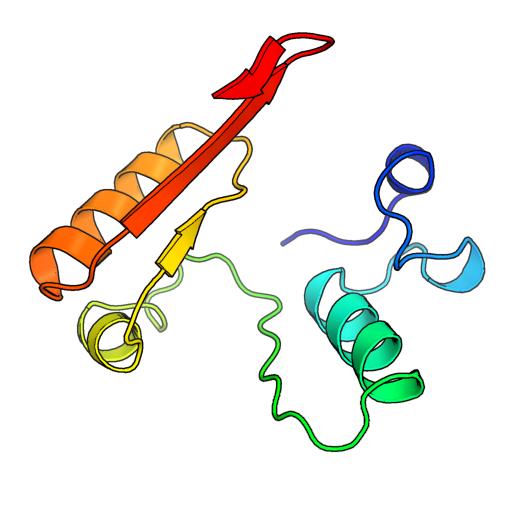acts (8 Å, |Δi|>4): 110; chains: 1; bounding box: 32×34×39 Å

Nearest PDB structures (foldseek):
  6xoh-assembly1_B  TM=1.001E+00  e=1.756E-11  Homo sapiens
  3kyc-assembly1_B  TM=1.000E+00  e=2.006E-11  Homo sapiens
  1y8r-assembly2_E  TM=9.980E-01  e=2.448E-11  Homo sapiens
  6xoi-assembly1_B  TM=9.995E-01  e=2.796E-11  Homo sapiens
  1y8q-assembly1_B  TM=1.002E+00  e=5.083E-11  Homo sapiens

Organism: NCBI:txid97028

Secondary structure (DSSP, 8-state):
--B--GGGTTT-TT--GGGTTSBHHHHHHHHHHHH-TTS------S-TTSTTS-HHHHTT-S-EE---S-HHHHHHHHHHHHHHT--EE---EETTEE-